Protein AF-A0AAV4WZG4-F1 (afdb_monomer_lite)

pLDDT: mean 72.64, std 18.38, range [31.08, 95.62]

Structure (mmCIF, N/CA/C/O backbone):
data_AF-A0AAV4WZG4-F1
#
_entry.id   AF-A0AAV4WZG4-F1
#
loop_
_atom_site.group_PDB
_atom_site.id
_atom_site.type_symbol
_atom_site.label_atom_id
_atom_site.label_alt_id
_atom_site.label_comp_id
_atom_site.label_asym_id
_atom_site.label_entity_id
_atom_site.label_seq_id
_atom_site.pdbx_PDB_ins_code
_atom_site.Cartn_x
_atom_site.Cartn_y
_atom_site.Cartn_z
_atom_site.occupancy
_atom_site.B_iso_or_equiv
_atom_site.auth_seq_id
_atom_site.auth_comp_id
_atom_site.auth_asym_id
_atom_site.auth_atom_id
_atom_site.pdbx_PDB_model_num
ATOM 1 N N . MET A 1 1 ? 19.952 4.003 -32.902 1.00 40.06 1 MET A N 1
ATOM 2 C CA . MET A 1 1 ? 20.241 5.166 -32.038 1.00 40.06 1 MET A CA 1
ATOM 3 C C . MET A 1 1 ? 19.305 6.278 -32.470 1.00 40.06 1 MET A C 1
ATOM 5 O O . MET A 1 1 ? 19.496 6.815 -33.550 1.00 40.06 1 MET A O 1
ATOM 9 N N . ALA A 1 2 ? 18.246 6.526 -31.706 1.00 31.08 2 ALA A N 1
ATOM 10 C CA . ALA A 1 2 ? 17.351 7.661 -31.895 1.00 31.08 2 ALA A CA 1
ATOM 11 C C . ALA A 1 2 ? 16.872 8.069 -30.500 1.00 31.08 2 ALA A C 1
ATOM 13 O O . ALA A 1 2 ? 16.158 7.316 -29.836 1.00 31.08 2 ALA A O 1
ATOM 14 N N . ASP A 1 3 ? 17.374 9.203 -30.024 1.00 34.75 3 ASP A N 1
ATOM 15 C CA . ASP A 1 3 ? 17.006 9.786 -28.741 1.00 34.75 3 ASP A CA 1
ATOM 16 C C . ASP A 1 3 ? 15.620 10.424 -28.855 1.00 34.75 3 ASP A C 1
ATOM 18 O O . ASP A 1 3 ? 15.398 11.294 -29.696 1.00 34.75 3 ASP A O 1
ATOM 22 N N . ILE A 1 4 ? 14.678 10.001 -28.007 1.00 43.31 4 ILE A N 1
ATOM 23 C CA . ILE A 1 4 ? 13.353 10.620 -27.919 1.00 43.31 4 ILE A CA 1
ATOM 24 C C . ILE A 1 4 ? 13.116 11.092 -26.482 1.00 43.31 4 ILE A C 1
ATOM 26 O O . ILE A 1 4 ? 12.915 10.301 -25.565 1.00 43.31 4 ILE A O 1
ATOM 30 N N . ASN A 1 5 ? 13.201 12.418 -26.361 1.00 34.53 5 ASN A N 1
ATOM 31 C CA . ASN A 1 5 ? 12.658 13.358 -25.379 1.00 34.53 5 ASN A CA 1
ATOM 32 C C . ASN A 1 5 ? 12.366 12.850 -23.948 1.00 34.53 5 ASN A C 1
ATOM 34 O O . ASN A 1 5 ? 11.403 12.128 -23.686 1.00 34.53 5 ASN A O 1
ATOM 38 N N . VAL A 1 6 ? 13.184 13.328 -23.006 1.00 43.62 6 VAL A N 1
ATOM 39 C CA . VAL A 1 6 ? 13.100 13.061 -21.567 1.00 43.62 6 VAL A CA 1
ATOM 40 C C . VAL A 1 6 ? 12.272 14.157 -20.895 1.00 43.62 6 VAL A C 1
ATOM 42 O O . VAL A 1 6 ? 12.759 15.267 -20.698 1.00 43.62 6 VAL A O 1
ATOM 45 N N . ASN A 1 7 ? 11.047 13.839 -20.470 1.00 39.91 7 ASN A N 1
ATOM 46 C CA . ASN A 1 7 ? 10.335 14.681 -19.507 1.00 39.91 7 ASN A CA 1
ATOM 47 C C . ASN A 1 7 ? 10.746 14.286 -18.085 1.00 39.91 7 ASN A C 1
ATOM 49 O O . ASN A 1 7 ? 10.376 13.227 -17.575 1.00 39.91 7 ASN A O 1
ATOM 53 N N . SER A 1 8 ? 11.551 15.153 -17.476 1.00 38.88 8 SER A N 1
ATOM 54 C CA . SER A 1 8 ? 12.049 15.050 -16.106 1.00 38.88 8 SER A CA 1
ATOM 55 C C . SER A 1 8 ? 11.021 15.635 -15.136 1.00 38.88 8 SER A C 1
ATOM 57 O O . SER A 1 8 ? 10.806 16.845 -15.119 1.00 38.88 8 SER A O 1
ATOM 59 N N . TYR A 1 9 ? 10.392 14.804 -14.305 1.00 40.66 9 TYR A N 1
ATOM 60 C CA . TYR A 1 9 ? 9.496 15.272 -13.240 1.00 40.66 9 TYR A CA 1
ATOM 61 C C . TYR A 1 9 ? 10.299 15.431 -11.944 1.00 40.66 9 TYR A C 1
ATOM 63 O O . TYR A 1 9 ? 10.687 14.448 -11.314 1.00 40.66 9 TYR A O 1
ATOM 71 N N . ASN A 1 10 ? 10.568 16.677 -11.551 1.00 39.25 10 ASN A N 1
ATOM 72 C CA . ASN A 1 10 ? 11.223 17.008 -10.287 1.00 39.25 10 ASN A CA 1
ATOM 73 C C . ASN A 1 10 ? 10.174 17.155 -9.181 1.00 39.25 10 ASN A C 1
ATOM 75 O O . ASN A 1 10 ? 9.526 18.193 -9.068 1.00 39.25 10 ASN A O 1
ATOM 79 N N . SER A 1 11 ? 9.987 16.117 -8.364 1.00 34.50 11 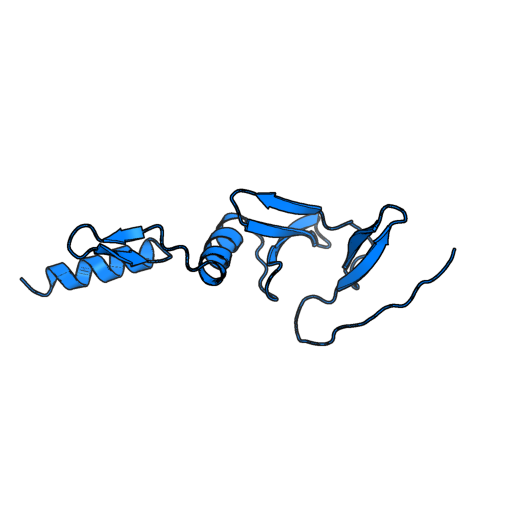SER A N 1
ATOM 80 C CA . SER A 1 11 ? 9.200 16.187 -7.120 1.00 34.50 11 SER A CA 1
ATOM 81 C C . SER A 1 11 ? 9.626 15.089 -6.133 1.00 34.50 11 SER A C 1
ATOM 83 O O . SER A 1 11 ? 8.893 14.133 -5.908 1.00 34.50 11 SER A O 1
ATOM 85 N N . GLY A 1 12 ? 10.837 15.192 -5.569 1.00 39.78 12 GLY A N 1
ATOM 86 C CA . GLY A 1 12 ? 11.216 14.560 -4.289 1.00 39.78 12 GLY A CA 1
ATOM 87 C C . GLY A 1 12 ? 11.048 13.037 -4.127 1.00 39.78 12 GLY A C 1
ATOM 88 O O . GLY A 1 12 ? 10.948 12.564 -2.998 1.00 39.78 12 GLY A O 1
ATOM 89 N N . GLY A 1 13 ? 10.990 12.264 -5.213 1.00 45.06 13 GLY A N 1
ATOM 90 C CA . GLY A 1 13 ? 10.958 10.796 -5.209 1.00 45.06 13 GLY A CA 1
ATOM 91 C C . GLY A 1 13 ? 12.120 10.201 -6.009 1.00 45.06 13 GLY A C 1
ATOM 92 O O . GLY A 1 13 ? 12.843 10.955 -6.664 1.00 45.06 13 GLY A O 1
ATOM 93 N N . PRO A 1 14 ? 12.330 8.869 -5.974 1.00 48.09 14 PRO A N 1
ATOM 94 C CA . PRO A 1 14 ? 13.370 8.232 -6.777 1.00 48.09 14 PRO A CA 1
ATOM 95 C C . PRO A 1 14 ? 13.188 8.610 -8.255 1.00 48.09 14 PRO A C 1
ATOM 97 O O . PRO A 1 14 ? 12.117 8.451 -8.838 1.00 48.09 14 PRO A O 1
ATOM 100 N N . MET A 1 15 ? 14.232 9.211 -8.822 1.00 53.88 15 MET A N 1
ATOM 101 C CA . MET A 1 15 ? 14.191 9.897 -10.110 1.00 53.88 15 MET A CA 1
ATOM 102 C C . MET A 1 15 ? 14.202 8.846 -11.232 1.00 53.88 15 MET A C 1
ATOM 104 O O . MET A 1 15 ? 15.227 8.220 -11.518 1.00 53.88 15 MET A O 1
ATOM 108 N N . PHE A 1 16 ? 13.039 8.616 -11.843 1.00 60.34 16 PHE A N 1
ATOM 109 C CA . PHE A 1 16 ? 12.875 7.688 -12.961 1.00 60.34 16 PHE A CA 1
ATOM 110 C C . PHE A 1 16 ? 12.664 8.457 -14.266 1.00 60.34 16 PHE A C 1
ATOM 112 O O . PHE A 1 16 ? 11.879 9.402 -14.314 1.00 60.34 16 PHE A O 1
ATOM 119 N N . SER A 1 17 ? 13.306 8.017 -15.347 1.00 55.50 17 SER A N 1
ATOM 120 C CA . SER A 1 17 ? 12.924 8.421 -16.707 1.00 55.50 17 SER A CA 1
ATOM 121 C C . SER A 1 17 ? 11.924 7.417 -17.276 1.00 55.50 17 SER A C 1
ATOM 123 O O . SER A 1 17 ? 12.085 6.214 -17.095 1.00 55.50 17 SER A O 1
ATOM 125 N N . ILE A 1 18 ? 10.870 7.889 -17.943 1.00 57.34 18 ILE A N 1
ATOM 126 C CA . ILE A 1 18 ? 9.915 7.013 -18.637 1.00 57.34 18 ILE A CA 1
ATOM 127 C C . ILE A 1 18 ? 10.352 6.906 -20.096 1.00 57.34 18 ILE A C 1
ATOM 129 O O . ILE A 1 18 ? 10.521 7.925 -20.758 1.00 57.34 18 ILE A O 1
ATOM 133 N N . LYS A 1 19 ? 10.514 5.682 -20.594 1.00 59.00 19 LYS A N 1
ATOM 134 C CA . LYS A 1 19 ? 10.762 5.365 -22.004 1.00 59.00 19 LYS A CA 1
ATOM 135 C C . LYS A 1 19 ? 9.593 4.560 -22.562 1.00 59.00 19 LYS A C 1
ATOM 137 O O . LYS A 1 19 ? 8.919 3.848 -21.821 1.00 59.00 19 LYS A O 1
ATOM 142 N N . TYR A 1 20 ? 9.358 4.662 -23.861 1.00 59.19 20 TYR A N 1
ATOM 143 C CA . TYR A 1 20 ? 8.329 3.900 -24.563 1.00 59.19 20 TYR A CA 1
ATOM 144 C C . TYR A 1 20 ? 9.014 2.945 -25.541 1.00 59.19 20 TYR A C 1
ATOM 146 O O . TYR A 1 20 ? 9.891 3.370 -26.291 1.00 59.19 20 TYR A O 1
ATOM 154 N N . LEU A 1 21 ? 8.656 1.662 -25.491 1.00 55.72 21 LEU A N 1
ATOM 155 C CA . LEU A 1 21 ? 9.039 0.674 -26.499 1.00 55.72 21 LEU A CA 1
ATOM 156 C C . LEU A 1 21 ? 8.207 0.865 -27.771 1.00 55.72 21 LEU A C 1
ATOM 158 O O . LEU A 1 21 ? 7.134 1.469 -27.741 1.00 55.72 21 LEU A O 1
ATOM 162 N N . GLU A 1 22 ? 8.690 0.304 -28.878 1.00 66.25 22 GLU A N 1
ATOM 163 C CA . GLU A 1 22 ? 8.023 0.341 -30.188 1.00 66.25 22 GLU A CA 1
ATOM 164 C C . GLU A 1 22 ? 6.634 -0.325 -30.172 1.00 66.25 22 GLU A C 1
ATOM 166 O O . GLU A 1 22 ? 5.764 0.039 -30.954 1.00 66.25 22 GLU A O 1
ATOM 171 N N . ASP A 1 23 ? 6.383 -1.236 -29.225 1.00 66.56 23 ASP A N 1
ATOM 172 C CA . ASP A 1 23 ? 5.077 -1.865 -28.984 1.00 66.56 23 ASP A CA 1
ATOM 173 C C . ASP A 1 23 ? 4.160 -1.046 -28.048 1.00 66.56 23 ASP A C 1
ATOM 175 O O . ASP A 1 23 ? 3.118 -1.528 -27.599 1.00 66.56 23 ASP A O 1
ATOM 179 N N . GLY A 1 24 ? 4.545 0.190 -27.717 1.00 63.50 24 GLY A N 1
ATOM 180 C CA . GLY A 1 24 ? 3.794 1.094 -26.846 1.00 63.50 24 GLY A CA 1
ATOM 181 C C . GLY A 1 24 ? 3.925 0.789 -25.350 1.00 63.50 24 GLY A C 1
ATOM 182 O O . GLY A 1 24 ? 3.296 1.468 -24.526 1.00 63.50 24 GLY A O 1
ATOM 183 N N . LYS A 1 25 ? 4.741 -0.198 -24.951 1.00 51.97 25 LYS A N 1
ATOM 184 C CA . LYS A 1 25 ? 4.968 -0.500 -23.531 1.00 51.97 25 LYS A CA 1
ATOM 185 C C . LYS A 1 25 ? 5.834 0.571 -22.869 1.00 51.97 25 LYS A C 1
ATOM 187 O O . LYS A 1 25 ? 6.893 0.948 -23.364 1.00 51.97 25 LYS A O 1
ATOM 192 N N . LYS A 1 26 ? 5.395 1.031 -21.695 1.00 52.72 26 LYS A N 1
ATOM 193 C CA . LYS A 1 26 ? 6.147 1.964 -20.844 1.00 52.72 26 LYS A CA 1
ATOM 194 C C . LYS A 1 26 ? 7.221 1.218 -20.057 1.00 52.72 26 LYS A C 1
ATOM 196 O O . LYS A 1 26 ? 6.909 0.294 -19.307 1.00 52.72 26 LYS A O 1
ATOM 201 N N . ILE A 1 27 ? 8.458 1.673 -20.178 1.00 52.25 27 ILE A N 1
ATOM 202 C CA . ILE A 1 27 ? 9.609 1.275 -19.369 1.00 52.25 27 ILE A CA 1
ATOM 203 C C . ILE A 1 27 ? 9.948 2.441 -18.444 1.00 52.25 27 ILE A C 1
ATOM 205 O O . ILE A 1 27 ? 9.896 3.593 -18.861 1.00 52.25 27 ILE A O 1
ATOM 209 N N . TYR A 1 28 ? 10.331 2.164 -17.204 1.00 58.38 28 TYR A N 1
ATOM 210 C CA . TYR A 1 28 ? 10.863 3.189 -16.306 1.00 58.38 28 TYR A CA 1
ATOM 211 C C . TYR A 1 28 ? 12.364 2.923 -16.144 1.00 58.38 28 TYR A C 1
ATOM 213 O O . TYR A 1 28 ? 12.783 1.781 -16.095 1.00 58.38 28 TYR A O 1
ATOM 221 N N . CYS A 1 29 ? 13.225 3.922 -16.135 1.00 56.00 29 CYS A N 1
ATOM 222 C CA . CYS A 1 29 ? 14.664 3.721 -15.995 1.00 56.00 29 CYS A CA 1
ATOM 223 C C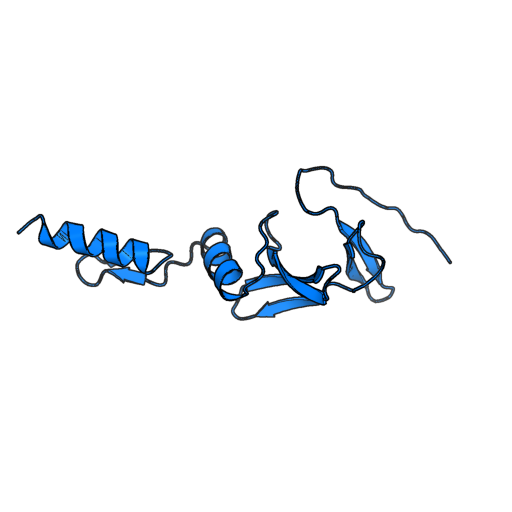 . CYS A 1 29 ? 15.129 4.514 -14.784 1.00 56.00 29 CYS A C 1
ATOM 225 O O . CYS A 1 29 ? 14.912 5.725 -14.721 1.00 56.00 29 CYS A O 1
ATOM 227 N N . CYS A 1 30 ? 15.753 3.833 -13.824 1.00 57.88 30 CYS A N 1
ATOM 228 C CA . CYS A 1 30 ? 16.441 4.498 -12.725 1.00 57.88 30 CYS A CA 1
ATOM 229 C C . CYS A 1 30 ? 17.557 5.377 -13.299 1.00 57.88 30 CYS A C 1
ATOM 231 O O . CYS A 1 30 ? 18.392 4.890 -14.057 1.00 57.88 30 CYS A O 1
ATOM 233 N N . LEU A 1 31 ? 17.574 6.666 -12.950 1.00 56.69 31 LEU A N 1
ATOM 234 C CA . LEU A 1 31 ? 18.596 7.604 -13.430 1.00 56.69 31 LEU A CA 1
ATOM 235 C C . LEU A 1 31 ? 19.972 7.393 -12.770 1.00 56.69 31 LEU A C 1
ATOM 237 O O . LEU A 1 31 ? 20.954 7.974 -13.220 1.00 56.69 31 LEU A O 1
ATOM 241 N N . PHE A 1 32 ? 20.049 6.541 -11.743 1.00 58.16 32 PHE A N 1
ATOM 242 C CA . PHE A 1 32 ? 21.259 6.291 -10.954 1.00 58.16 32 PHE A CA 1
ATOM 243 C C . PHE A 1 32 ? 21.909 4.923 -11.220 1.00 58.16 32 PHE A C 1
ATOM 245 O O . PHE A 1 32 ? 23.093 4.752 -10.946 1.00 58.16 32 PHE A O 1
ATOM 252 N N . CYS A 1 33 ? 21.186 3.956 -11.798 1.00 52.69 33 CYS A N 1
ATOM 253 C CA . CYS A 1 33 ? 21.701 2.604 -12.044 1.00 52.69 33 CYS A CA 1
ATOM 254 C C . CYS A 1 33 ? 21.771 2.315 -13.552 1.00 52.69 33 CYS A C 1
ATOM 256 O O . CYS A 1 33 ? 20.786 2.486 -14.265 1.00 52.69 33 CYS A O 1
ATOM 258 N N . ARG A 1 34 ? 22.910 1.808 -14.051 1.00 51.09 34 ARG A N 1
ATOM 259 C CA . ARG A 1 34 ? 23.085 1.410 -15.467 1.00 51.09 34 ARG A CA 1
ATOM 260 C C . ARG A 1 34 ? 22.248 0.180 -15.893 1.00 51.09 34 ARG A C 1
ATOM 262 O O . ARG A 1 34 ? 22.342 -0.203 -17.054 1.00 51.09 34 ARG A O 1
ATOM 269 N N . TYR A 1 35 ? 21.429 -0.422 -15.014 1.00 49.53 35 TYR A N 1
ATOM 270 C CA . TYR A 1 35 ? 20.603 -1.598 -15.332 1.00 49.53 35 TYR A CA 1
ATOM 271 C C . TYR A 1 35 ? 19.230 -1.691 -14.638 1.00 49.53 35 TYR A C 1
ATOM 273 O O . TYR A 1 35 ? 19.013 -1.227 -13.521 1.00 49.53 35 TYR A O 1
ATOM 281 N N . SER A 1 36 ? 18.389 -2.473 -15.329 1.00 54.62 36 SER A N 1
ATOM 282 C CA . SER A 1 36 ? 17.126 -3.142 -14.981 1.00 54.62 36 SER A CA 1
ATOM 283 C C . SER A 1 36 ? 15.818 -2.408 -15.308 1.00 54.62 36 SER A C 1
ATOM 285 O O . SER A 1 36 ? 15.459 -1.370 -14.758 1.00 54.62 36 SER A O 1
ATOM 287 N N . THR A 1 37 ? 15.098 -3.007 -16.259 1.00 56.69 37 THR A N 1
ATOM 288 C CA . THR A 1 37 ? 13.713 -2.725 -16.625 1.00 56.69 37 THR A CA 1
ATOM 289 C C . THR A 1 37 ? 12.808 -3.021 -15.422 1.00 56.69 37 THR A C 1
ATOM 291 O O . THR A 1 37 ? 12.736 -4.175 -14.995 1.00 56.69 37 THR A O 1
ATOM 294 N N . PRO A 1 38 ? 12.104 -2.033 -14.862 1.00 57.59 38 PRO A N 1
ATOM 295 C CA . PRO A 1 38 ? 11.194 -2.223 -13.758 1.00 57.59 38 PRO A CA 1
ATOM 296 C C . PRO A 1 38 ? 10.054 -3.082 -14.247 1.00 57.59 38 PRO A C 1
ATOM 298 O O . PRO A 1 38 ? 9.328 -2.733 -15.180 1.00 57.59 38 PRO A O 1
ATOM 301 N N . ILE A 1 39 ? 9.896 -4.217 -13.586 1.00 62.56 39 ILE A N 1
ATOM 302 C CA . ILE A 1 39 ? 8.741 -5.065 -13.793 1.00 62.56 39 ILE A CA 1
ATOM 303 C C . ILE A 1 39 ? 7.605 -4.375 -13.050 1.00 62.56 39 ILE A C 1
ATOM 305 O O . ILE A 1 39 ? 7.580 -4.353 -11.816 1.00 62.56 39 ILE A O 1
ATOM 309 N N . LYS A 1 40 ? 6.690 -3.755 -13.800 1.00 64.69 40 LYS A N 1
ATOM 310 C CA . LYS A 1 40 ? 5.408 -3.332 -13.242 1.00 64.69 40 LYS A CA 1
ATOM 311 C C . LYS A 1 40 ? 4.648 -4.605 -12.886 1.00 64.69 40 LYS A C 1
ATOM 313 O O . LYS A 1 40 ? 4.164 -5.304 -13.772 1.00 64.69 40 LYS A O 1
ATOM 318 N N . ALA A 1 41 ? 4.573 -4.905 -11.599 1.00 67.75 41 ALA A N 1
ATOM 319 C CA . ALA A 1 41 ? 3.818 -6.034 -11.090 1.00 67.75 41 ALA A CA 1
ATOM 320 C C . ALA A 1 41 ? 2.434 -5.550 -10.647 1.00 67.75 41 ALA A C 1
ATOM 322 O O . ALA A 1 41 ? 2.289 -4.485 -10.037 1.00 67.75 41 ALA A O 1
ATOM 323 N N . PHE A 1 42 ? 1.416 -6.334 -10.992 1.00 67.56 42 PHE A N 1
ATOM 324 C CA . PHE A 1 42 ? 0.066 -6.181 -10.475 1.00 67.56 42 PHE A CA 1
ATOM 325 C C . PHE A 1 42 ? -0.320 -7.494 -9.811 1.00 67.56 42 PHE A C 1
ATOM 327 O O . PHE A 1 42 ? -0.627 -8.474 -10.484 1.00 67.56 42 PHE A O 1
ATOM 334 N N . GLU A 1 43 ? -0.258 -7.525 -8.487 1.00 70.00 43 GLU A N 1
ATOM 335 C CA . GLU A 1 43 ? -0.585 -8.715 -7.705 1.00 70.00 43 GLU A CA 1
ATOM 336 C C . GLU A 1 43 ? -1.586 -8.330 -6.621 1.00 70.00 43 GLU A C 1
ATOM 338 O O . GLU A 1 43 ? -1.390 -7.346 -5.912 1.00 70.00 43 GLU A O 1
ATOM 343 N N . GLU A 1 44 ? -2.680 -9.087 -6.504 1.00 69.56 44 GLU A N 1
ATOM 344 C CA . GLU A 1 44 ? -3.714 -8.890 -5.471 1.00 69.56 44 GLU A CA 1
ATOM 345 C C . GLU A 1 44 ? -4.323 -7.466 -5.426 1.00 69.56 44 GLU A C 1
ATOM 347 O O . GLU A 1 44 ? -4.794 -6.992 -4.385 1.00 69.56 44 GLU A O 1
ATOM 352 N N . GLY A 1 45 ? -4.325 -6.762 -6.564 1.00 71.75 45 GLY A N 1
ATOM 353 C CA . GLY A 1 45 ? -4.810 -5.384 -6.662 1.00 71.75 45 GLY A CA 1
ATOM 354 C C . GLY A 1 45 ? -3.796 -4.315 -6.248 1.00 71.75 45 GLY A C 1
ATOM 355 O O . GLY A 1 45 ? -4.197 -3.177 -6.026 1.00 71.75 45 GLY A O 1
ATOM 356 N N . ILE A 1 46 ? -2.516 -4.668 -6.115 1.00 78.12 46 ILE A N 1
ATOM 357 C CA . ILE A 1 46 ? -1.422 -3.773 -5.725 1.00 78.12 46 ILE A CA 1
ATOM 358 C C . ILE A 1 46 ? -0.572 -3.510 -6.963 1.00 78.12 46 ILE A C 1
ATOM 360 O O . ILE A 1 46 ? -0.016 -4.446 -7.538 1.00 78.12 46 ILE A O 1
ATOM 364 N N . SER A 1 47 ? -0.451 -2.246 -7.364 1.00 80.31 47 SER A N 1
ATOM 365 C CA . SER A 1 47 ? 0.445 -1.830 -8.443 1.00 80.31 47 SER A CA 1
ATOM 366 C C . SER A 1 47 ? 1.762 -1.307 -7.878 1.00 80.31 47 SER A C 1
ATOM 368 O O . SER A 1 47 ? 1.782 -0.385 -7.059 1.00 80.31 47 SER A O 1
ATOM 370 N N . PHE A 1 48 ? 2.872 -1.897 -8.315 1.00 82.81 48 PHE A N 1
ATOM 371 C CA . PHE A 1 48 ? 4.203 -1.526 -7.843 1.00 82.81 48 PHE A CA 1
ATOM 372 C C . PHE A 1 48 ? 5.295 -1.802 -8.870 1.00 82.81 48 PHE A C 1
ATOM 374 O O . PHE A 1 48 ? 5.099 -2.548 -9.832 1.00 82.81 48 PHE A O 1
ATOM 381 N N . PHE A 1 49 ? 6.455 -1.194 -8.646 1.00 82.38 49 PHE A N 1
ATOM 382 C CA . PHE A 1 49 ? 7.671 -1.460 -9.405 1.00 82.38 49 PHE A CA 1
ATOM 383 C C . PHE A 1 49 ? 8.662 -2.225 -8.535 1.00 82.38 49 PHE A C 1
ATOM 385 O O . PHE A 1 49 ? 8.746 -1.989 -7.330 1.00 82.38 49 PHE A O 1
ATOM 392 N N . VAL A 1 50 ? 9.426 -3.127 -9.143 1.00 81.12 50 VAL A N 1
ATOM 393 C CA . VAL A 1 50 ? 10.552 -3.801 -8.488 1.00 81.12 50 VAL A CA 1
ATOM 394 C C . VAL A 1 50 ? 11.833 -3.396 -9.197 1.00 81.12 50 VAL A C 1
ATOM 396 O O . VAL A 1 50 ? 11.903 -3.487 -10.424 1.00 81.12 50 VAL A O 1
ATOM 399 N N . MET A 1 51 ? 12.831 -2.964 -8.433 1.00 76.75 51 MET A N 1
ATOM 400 C CA . MET A 1 51 ? 14.182 -2.687 -8.932 1.00 76.75 51 MET A CA 1
ATOM 401 C C . MET A 1 51 ? 15.215 -3.344 -8.026 1.00 76.75 51 MET A C 1
ATOM 403 O O . MET A 1 51 ? 14.895 -3.703 -6.896 1.00 76.75 51 MET A O 1
ATOM 407 N N . GLN A 1 52 ? 16.435 -3.523 -8.520 1.00 76.38 52 GLN A N 1
ATOM 408 C CA . GLN A 1 52 ? 17.568 -3.957 -7.706 1.00 76.38 52 GLN A CA 1
ATOM 409 C C . GLN A 1 52 ? 18.471 -2.764 -7.395 1.00 76.38 52 GLN A C 1
ATOM 411 O O . GLN A 1 52 ? 18.675 -1.916 -8.264 1.00 76.38 52 GLN A O 1
ATOM 416 N N . ASP A 1 53 ? 18.983 -2.695 -6.168 1.00 69.12 53 ASP A N 1
ATOM 417 C CA . ASP A 1 53 ? 20.038 -1.748 -5.808 1.00 69.12 53 ASP A CA 1
ATOM 418 C C . ASP A 1 53 ? 21.427 -2.241 -6.259 1.00 69.12 53 ASP A C 1
ATOM 420 O O . ASP A 1 53 ? 21.562 -3.272 -6.924 1.00 69.12 53 ASP A O 1
ATOM 424 N N . GLU A 1 54 ? 22.471 -1.492 -5.905 1.00 74.94 54 GLU A N 1
ATOM 425 C CA . GLU A 1 54 ? 23.864 -1.817 -6.238 1.00 74.94 54 GLU A CA 1
ATOM 426 C C . GLU A 1 54 ? 24.354 -3.153 -5.650 1.00 74.94 54 GLU A C 1
ATOM 428 O O . GLU A 1 54 ? 25.273 -3.760 -6.196 1.00 74.94 54 GLU A O 1
ATOM 433 N N . TYR A 1 55 ? 23.705 -3.650 -4.593 1.00 77.69 55 TYR A N 1
ATOM 434 C CA . TYR A 1 55 ? 24.001 -4.934 -3.954 1.00 77.69 55 TYR A CA 1
ATOM 435 C C . TYR A 1 55 ? 23.110 -6.069 -4.481 1.00 77.69 55 TYR A C 1
ATOM 437 O O . TYR A 1 55 ? 23.166 -7.195 -3.983 1.00 77.69 55 TYR A O 1
ATOM 445 N N . GLY A 1 56 ? 22.261 -5.796 -5.478 1.00 76.69 56 GLY A N 1
ATOM 446 C CA . GLY A 1 56 ? 21.306 -6.760 -6.019 1.00 76.69 56 GLY A CA 1
ATOM 447 C C . GLY A 1 56 ? 20.072 -6.975 -5.135 1.00 76.69 56 GLY A C 1
ATOM 448 O O . GLY A 1 56 ? 19.263 -7.870 -5.425 1.00 76.69 56 GLY A O 1
ATOM 449 N N . ILE A 1 57 ? 19.891 -6.168 -4.085 1.00 81.38 57 ILE A N 1
ATOM 450 C CA . ILE A 1 57 ? 18.739 -6.248 -3.187 1.00 81.38 57 ILE A CA 1
ATOM 451 C C . ILE A 1 57 ? 17.519 -5.710 -3.923 1.00 81.38 57 ILE A C 1
ATOM 453 O O . ILE A 1 57 ? 17.517 -4.604 -4.460 1.00 81.38 57 ILE A O 1
ATOM 457 N N . LYS A 1 58 ? 16.444 -6.500 -3.938 1.00 84.31 58 LYS A N 1
ATOM 458 C CA . LYS A 1 58 ? 15.175 -6.088 -4.541 1.00 84.31 58 LYS A CA 1
ATOM 459 C C . LYS A 1 58 ? 14.472 -5.056 -3.661 1.00 84.31 58 LYS A C 1
ATOM 461 O O . LYS A 1 58 ? 14.126 -5.341 -2.516 1.00 84.31 58 LYS A O 1
ATOM 466 N N . ILE A 1 59 ? 14.190 -3.897 -4.239 1.00 82.12 59 ILE A N 1
ATOM 467 C CA . ILE A 1 59 ? 13.415 -2.812 -3.649 1.00 82.12 59 ILE A CA 1
ATOM 468 C C . ILE A 1 59 ? 12.062 -2.719 -4.358 1.00 82.12 59 ILE A C 1
ATOM 470 O O . ILE A 1 59 ? 11.975 -2.733 -5.588 1.00 82.12 59 ILE A O 1
ATOM 474 N N . TYR A 1 60 ? 10.998 -2.627 -3.566 1.00 85.94 60 TYR A N 1
ATOM 475 C CA . TYR A 1 60 ? 9.614 -2.513 -4.007 1.00 85.94 60 TYR A CA 1
ATOM 476 C C . TYR A 1 60 ? 9.150 -1.060 -3.882 1.00 85.94 60 TYR A C 1
ATOM 478 O O . TYR A 1 60 ? 9.143 -0.508 -2.781 1.00 85.94 60 TYR A O 1
ATOM 486 N N . TYR A 1 61 ? 8.722 -0.454 -4.985 1.00 82.88 61 TYR A N 1
ATOM 487 C CA . TYR A 1 61 ? 8.302 0.946 -5.067 1.00 82.88 61 TYR A CA 1
ATOM 488 C C . TYR A 1 61 ? 6.802 1.054 -5.307 1.00 82.88 61 TYR A C 1
ATOM 490 O O . TYR A 1 61 ? 6.251 0.374 -6.175 1.00 82.88 61 TYR A O 1
ATOM 498 N N . CYS A 1 62 ? 6.145 1.945 -4.573 1.00 82.75 62 CYS A N 1
ATOM 499 C CA . CYS A 1 62 ? 4.745 2.269 -4.802 1.00 82.75 62 CYS A CA 1
ATOM 500 C C . CYS A 1 62 ? 4.573 2.971 -6.154 1.00 82.75 62 CYS A C 1
ATOM 502 O O . CYS A 1 62 ? 5.349 3.852 -6.510 1.00 82.75 62 CYS A O 1
ATOM 504 N N . SER A 1 63 ? 3.535 2.608 -6.912 1.00 81.81 63 SER A N 1
ATOM 505 C CA . SER A 1 63 ? 3.225 3.307 -8.166 1.00 81.81 63 SER A CA 1
ATOM 506 C C . SER A 1 63 ? 2.520 4.649 -7.972 1.00 81.81 63 SER A C 1
ATOM 508 O O . SER A 1 63 ? 2.412 5.411 -8.927 1.00 81.81 63 SER A O 1
ATOM 510 N N . ASN A 1 64 ? 1.992 4.908 -6.772 1.00 82.06 64 ASN A N 1
ATOM 511 C CA . ASN A 1 64 ? 1.115 6.048 -6.492 1.00 82.06 64 ASN A CA 1
ATOM 512 C C . ASN A 1 64 ? 1.810 7.148 -5.676 1.00 82.06 64 ASN A C 1
ATOM 514 O O . ASN A 1 64 ? 1.263 8.240 -5.544 1.00 82.06 64 ASN A O 1
ATOM 518 N N . CYS A 1 65 ? 2.985 6.873 -5.103 1.00 79.94 65 CYS A N 1
ATOM 519 C CA . CYS A 1 65 ? 3.779 7.845 -4.357 1.00 79.94 65 CYS A CA 1
ATOM 520 C C . CYS A 1 65 ? 5.251 7.409 -4.266 1.00 79.94 65 CYS A C 1
ATOM 522 O O . CYS A 1 65 ? 5.615 6.322 -4.704 1.00 79.94 65 CYS A O 1
ATOM 524 N N . SER A 1 66 ? 6.091 8.231 -3.637 1.00 80.56 66 SER A N 1
ATOM 525 C CA . SER A 1 66 ? 7.531 7.980 -3.478 1.00 80.56 66 SER A CA 1
ATOM 526 C C . SER A 1 66 ? 7.893 6.908 -2.439 1.00 80.56 66 SER A C 1
ATOM 528 O O . SER A 1 66 ? 9.070 6.737 -2.132 1.00 80.56 66 SER A O 1
ATOM 530 N N . TYR A 1 67 ? 6.918 6.202 -1.856 1.00 81.50 67 TYR A N 1
ATOM 531 C CA . TYR A 1 67 ? 7.194 5.170 -0.859 1.00 81.50 67 TYR A CA 1
ATOM 532 C C . TYR A 1 67 ? 7.885 3.955 -1.484 1.00 81.50 67 TYR A C 1
ATOM 534 O O . TYR A 1 67 ? 7.459 3.438 -2.519 1.00 81.50 67 TYR A O 1
ATOM 542 N N . SER A 1 68 ? 8.900 3.440 -0.795 1.00 83.94 68 SER A N 1
ATOM 543 C CA . SER A 1 68 ? 9.591 2.209 -1.158 1.00 83.94 68 SER A CA 1
ATOM 544 C C . SER A 1 68 ? 9.906 1.358 0.066 1.00 83.94 68 SER A C 1
ATOM 546 O O . SER A 1 68 ? 10.066 1.869 1.175 1.00 83.94 68 SER A O 1
ATOM 548 N N . SER A 1 69 ? 10.027 0.049 -0.129 1.00 85.12 69 SER A N 1
ATOM 549 C CA . SER A 1 69 ? 10.432 -0.885 0.919 1.00 85.12 69 SER A CA 1
ATOM 550 C C . SER A 1 69 ? 11.233 -2.049 0.348 1.00 85.12 69 SER A C 1
ATOM 552 O O . SER A 1 69 ? 11.002 -2.474 -0.778 1.00 85.12 69 SER A O 1
ATOM 554 N N . GLN A 1 70 ? 12.125 -2.622 1.152 1.00 86.56 70 GLN A N 1
ATOM 555 C CA . GLN A 1 70 ? 12.802 -3.889 0.847 1.00 86.56 70 GLN A CA 1
ATOM 556 C C . GLN A 1 70 ? 11.853 -5.097 0.927 1.00 86.56 70 GLN A C 1
ATOM 558 O O . GLN A 1 70 ? 12.163 -6.173 0.422 1.00 86.56 70 GLN A O 1
ATOM 563 N N . TYR A 1 71 ? 10.676 -4.934 1.543 1.00 87.38 71 TYR A N 1
ATOM 564 C CA . TYR A 1 71 ? 9.742 -6.029 1.783 1.00 87.38 71 TYR A CA 1
ATOM 565 C C . TYR A 1 71 ? 8.387 -5.796 1.117 1.00 87.38 71 TYR A C 1
ATOM 567 O O . TYR A 1 71 ? 7.709 -4.792 1.355 1.00 87.38 71 TYR A O 1
ATOM 575 N N . LYS A 1 72 ? 7.923 -6.799 0.364 1.00 87.62 72 LYS A N 1
ATOM 576 C CA . LYS A 1 72 ? 6.615 -6.783 -0.310 1.00 87.62 72 LYS A CA 1
ATOM 577 C C . LYS A 1 72 ? 5.444 -6.556 0.656 1.00 87.62 72 LYS A C 1
ATOM 579 O O . LYS A 1 72 ? 4.523 -5.810 0.340 1.00 87.62 72 LYS A O 1
ATOM 584 N N . HIS A 1 73 ? 5.469 -7.156 1.850 1.00 87.44 73 HIS A N 1
ATOM 585 C CA . HIS A 1 73 ? 4.377 -7.012 2.824 1.00 87.44 73 HIS A CA 1
ATOM 586 C C . HIS A 1 73 ? 4.262 -5.581 3.387 1.00 87.44 73 HIS A C 1
ATOM 588 O O . HIS A 1 73 ? 3.158 -5.118 3.674 1.00 87.44 73 HIS A O 1
ATOM 594 N N . CYS A 1 74 ? 5.378 -4.851 3.496 1.00 90.62 74 CYS A N 1
ATOM 595 C CA . CYS A 1 74 ? 5.377 -3.437 3.873 1.00 90.62 74 CYS A CA 1
ATOM 596 C C . CYS A 1 74 ? 4.733 -2.577 2.786 1.00 90.62 74 CYS A C 1
ATOM 598 O O . CYS A 1 74 ? 3.896 -1.730 3.097 1.00 90.62 74 CYS A O 1
ATOM 600 N N . LEU A 1 75 ? 5.068 -2.842 1.520 1.00 88.50 75 LEU A N 1
ATOM 601 C CA . LEU A 1 75 ? 4.447 -2.178 0.380 1.00 88.50 75 LEU A CA 1
ATOM 602 C C . LEU A 1 75 ? 2.942 -2.476 0.291 1.00 88.50 75 LEU A C 1
ATOM 604 O O . LEU A 1 75 ? 2.162 -1.554 0.087 1.00 88.50 75 LEU A O 1
ATOM 608 N N . LYS A 1 76 ? 2.519 -3.729 0.504 1.00 88.75 76 LYS A N 1
ATOM 609 C CA . LYS A 1 76 ? 1.096 -4.114 0.550 1.00 88.75 76 LYS A CA 1
ATOM 610 C C . LYS A 1 76 ? 0.328 -3.313 1.601 1.00 88.75 76 LYS A C 1
ATOM 612 O O . LYS A 1 76 ? -0.648 -2.649 1.272 1.00 88.75 76 LYS A O 1
ATOM 617 N N . ARG A 1 77 ? 0.836 -3.290 2.837 1.00 87.69 77 ARG A N 1
ATOM 618 C CA . ARG A 1 77 ? 0.255 -2.505 3.938 1.00 87.69 77 ARG A CA 1
ATOM 619 C C . ARG A 1 77 ? 0.212 -1.008 3.631 1.00 87.69 77 ARG A C 1
ATOM 621 O O . ARG A 1 77 ? -0.725 -0.325 4.027 1.00 87.69 77 ARG A O 1
ATOM 628 N N . HIS A 1 78 ? 1.236 -0.489 2.960 1.00 89.12 78 HIS A N 1
ATOM 629 C CA . HIS A 1 78 ? 1.241 0.891 2.491 1.00 89.12 78 HIS A CA 1
ATOM 630 C C . HIS A 1 78 ? 0.157 1.124 1.423 1.00 89.12 78 HIS A C 1
ATOM 632 O O . HIS A 1 78 ? -0.570 2.109 1.495 1.00 89.12 78 HIS A O 1
ATOM 638 N N . PHE A 1 79 ? -0.014 0.203 0.473 1.00 87.62 79 PHE A N 1
ATOM 639 C CA . PHE A 1 79 ? -1.006 0.313 -0.598 1.00 87.62 79 PHE A CA 1
ATOM 640 C C . PHE A 1 79 ? -2.459 0.235 -0.097 1.00 87.62 79 PHE A C 1
ATOM 64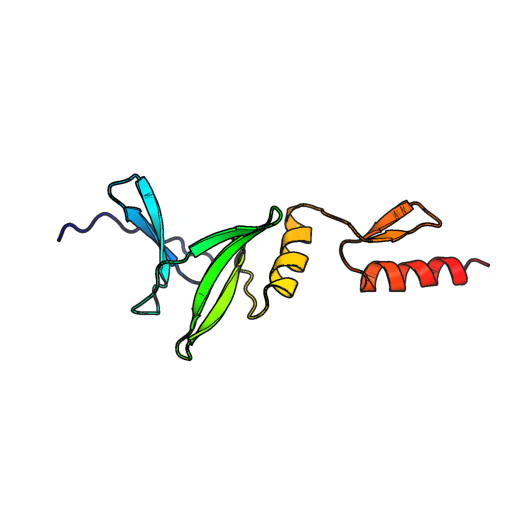2 O O . PHE A 1 79 ? -3.357 0.845 -0.684 1.00 87.62 79 PHE A O 1
ATOM 649 N N . ASP A 1 80 ? -2.700 -0.440 1.029 1.00 87.44 80 ASP A N 1
ATOM 650 C CA . ASP A 1 80 ? -4.000 -0.413 1.712 1.00 87.44 80 ASP A CA 1
ATOM 651 C C . ASP A 1 80 ? -4.411 1.018 2.117 1.00 87.44 80 ASP A C 1
ATOM 653 O O . ASP A 1 80 ? -5.601 1.334 2.138 1.00 87.44 80 ASP A O 1
ATOM 657 N N . LEU A 1 81 ? -3.446 1.924 2.343 1.00 86.00 81 LEU A N 1
ATOM 658 C CA . LEU A 1 81 ? -3.718 3.343 2.611 1.00 86.00 81 LEU A CA 1
ATOM 659 C C . LEU A 1 81 ? -4.219 4.086 1.367 1.00 86.00 81 LEU A C 1
ATOM 661 O O . LEU A 1 81 ? -5.073 4.959 1.488 1.00 86.00 81 LEU A O 1
ATOM 665 N N 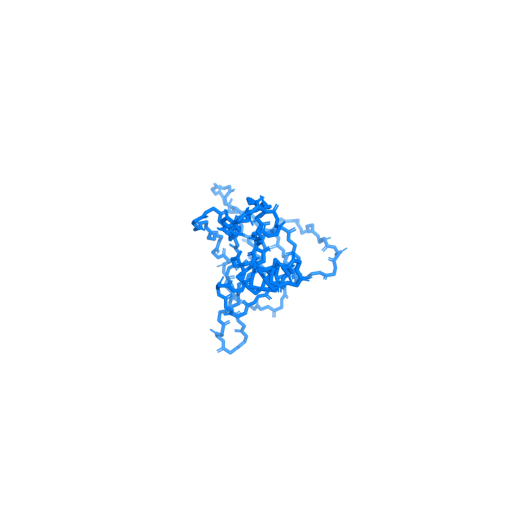. HIS A 1 82 ? -3.727 3.732 0.176 1.00 86.50 82 HIS A N 1
ATOM 666 C CA . HIS A 1 82 ? -4.201 4.317 -1.081 1.00 86.50 82 HIS A CA 1
ATOM 667 C C . HIS A 1 82 ? -5.592 3.815 -1.464 1.00 86.50 82 HIS A C 1
ATOM 669 O O . HIS A 1 82 ? -6.418 4.580 -1.949 1.00 86.50 82 HIS A O 1
ATOM 675 N N . THR A 1 83 ? -5.850 2.525 -1.255 1.00 86.06 83 THR A N 1
ATOM 676 C CA . THR A 1 83 ? -7.129 1.897 -1.626 1.00 86.06 83 THR A CA 1
ATOM 677 C C . THR A 1 83 ? -8.205 2.046 -0.555 1.00 86.06 83 THR A C 1
ATOM 679 O O . THR A 1 83 ? -9.358 1.696 -0.792 1.00 86.06 83 THR A O 1
ATOM 682 N N . GLY A 1 84 ? -7.840 2.521 0.639 1.00 86.56 84 GLY A N 1
ATOM 683 C CA . GLY A 1 84 ? -8.736 2.568 1.790 1.00 86.56 84 GLY A CA 1
ATOM 684 C C . GLY A 1 84 ? -9.147 1.181 2.294 1.00 86.56 84 GLY A C 1
ATOM 685 O O . GLY A 1 84 ? -10.099 1.080 3.072 1.00 86.56 84 GLY A O 1
ATOM 686 N N . LYS A 1 85 ? -8.455 0.113 1.869 1.00 86.69 85 LYS A N 1
ATOM 687 C CA . LYS A 1 85 ? -8.716 -1.251 2.331 1.00 86.69 85 LYS A CA 1
ATOM 688 C C . LYS A 1 85 ? -8.485 -1.330 3.838 1.00 86.69 85 LYS A C 1
ATOM 690 O O . LYS A 1 85 ? -7.440 -0.956 4.365 1.00 86.69 85 LYS A O 1
ATOM 695 N N . LYS A 1 86 ? -9.492 -1.837 4.546 1.00 88.44 86 LYS A N 1
ATOM 696 C CA . LYS A 1 86 ? -9.478 -2.006 6.001 1.00 88.44 86 LYS A CA 1
ATOM 697 C C . LYS A 1 86 ? -9.875 -3.440 6.351 1.00 88.44 86 LYS A C 1
ATOM 699 O O . LYS A 1 86 ? -11.003 -3.663 6.780 1.00 88.44 86 LYS A O 1
ATOM 704 N N . PRO A 1 87 ? -8.986 -4.423 6.123 1.00 86.44 87 PRO A N 1
ATOM 705 C CA . PRO A 1 87 ? -9.334 -5.834 6.275 1.00 86.44 87 PRO A CA 1
ATOM 706 C C . PRO A 1 87 ? -9.578 -6.239 7.736 1.00 86.44 87 PRO A C 1
ATOM 708 O O . PRO A 1 87 ? -10.203 -7.263 7.992 1.00 86.44 87 PRO A O 1
ATOM 711 N N . TYR A 1 88 ? -9.114 -5.446 8.706 1.00 92.12 88 TYR A N 1
ATOM 712 C CA . TYR A 1 88 ? -9.219 -5.774 10.125 1.00 92.12 88 TYR A CA 1
ATOM 713 C C . TYR A 1 88 ? -10.466 -5.130 10.730 1.00 92.12 88 TYR A C 1
ATOM 715 O O . TYR A 1 88 ? -10.434 -3.968 11.134 1.00 92.12 88 TYR A O 1
ATOM 723 N N . LYS A 1 89 ? -11.570 -5.875 10.792 1.00 95.12 89 LYS A N 1
ATOM 724 C CA . LYS A 1 89 ? -12.835 -5.419 11.380 1.00 95.12 89 LYS A CA 1
ATOM 725 C C . LYS A 1 89 ? -12.917 -5.768 12.869 1.00 95.12 89 LYS A C 1
ATOM 727 O O . LYS A 1 89 ? -12.457 -6.816 13.304 1.00 95.12 89 LYS A O 1
ATOM 732 N N . CYS A 1 90 ? -13.487 -4.867 13.658 1.00 95.62 90 CYS A N 1
ATOM 733 C CA . CYS A 1 90 ? -13.854 -5.113 15.043 1.00 95.62 90 CYS A CA 1
ATOM 734 C C . CYS A 1 90 ? -15.222 -5.785 15.096 1.00 95.62 90 CYS A C 1
ATOM 736 O O . CYS A 1 90 ? -16.204 -5.220 14.618 1.00 95.62 90 CYS A O 1
ATOM 738 N N . ASP A 1 91 ? -15.282 -6.957 15.717 1.00 92.81 91 ASP A N 1
ATOM 739 C CA . ASP A 1 91 ? -16.509 -7.752 15.805 1.00 92.81 91 ASP A CA 1
ATOM 740 C C . ASP A 1 91 ? -17.559 -7.097 16.714 1.00 92.81 91 ASP A C 1
ATOM 742 O O . ASP A 1 91 ? -18.750 -7.182 16.443 1.00 92.81 91 ASP A O 1
ATOM 746 N N . SER A 1 92 ? -17.122 -6.362 17.743 1.00 91.38 92 SER A N 1
ATOM 747 C CA . SER A 1 92 ? -18.009 -5.732 18.729 1.00 91.38 92 SER A CA 1
ATOM 748 C C . SER A 1 92 ? -18.731 -4.485 18.208 1.00 91.38 92 SER A C 1
ATOM 750 O O . SER A 1 92 ? -19.862 -4.228 18.595 1.00 91.38 92 SER A O 1
ATOM 752 N N . CYS A 1 93 ? -18.091 -3.676 17.354 1.00 94.75 93 CYS A N 1
ATOM 753 C CA . CYS A 1 93 ? -18.647 -2.383 16.916 1.00 94.75 93 CYS A CA 1
ATOM 754 C C . CYS A 1 93 ? -18.608 -2.155 15.397 1.00 94.75 93 CYS A C 1
ATOM 756 O O . CYS A 1 93 ? -18.973 -1.086 14.913 1.00 94.75 93 CYS A O 1
ATOM 758 N N . GLY A 1 94 ? -18.098 -3.117 14.629 1.00 92.75 94 GLY A N 1
ATOM 759 C CA . GLY A 1 94 ? -18.006 -3.049 13.172 1.00 92.75 94 GLY A CA 1
ATOM 760 C C . GLY A 1 94 ? -16.935 -2.106 12.608 1.00 92.75 94 GLY A C 1
ATOM 761 O O . GLY A 1 94 ? -16.735 -2.093 11.390 1.00 92.75 94 GLY A O 1
ATOM 762 N N . LYS A 1 95 ? -16.214 -1.340 13.444 1.00 93.56 95 LYS A N 1
ATOM 763 C CA . LYS A 1 95 ? -15.139 -0.441 12.984 1.00 93.56 95 LYS A CA 1
ATOM 764 C C . LYS A 1 95 ? -14.010 -1.231 12.331 1.00 93.56 95 LYS A C 1
ATOM 766 O O . LYS A 1 95 ? -13.561 -2.234 12.871 1.00 93.56 95 LYS A O 1
ATOM 771 N N . SER A 1 96 ? -13.540 -0.760 11.179 1.00 93.81 96 SER A N 1
ATOM 772 C CA . SER A 1 96 ? -12.501 -1.433 10.392 1.00 93.81 96 SER A CA 1
ATOM 773 C C . SER A 1 96 ? -11.194 -0.640 10.371 1.00 93.81 96 SER A C 1
ATOM 775 O O . SER A 1 96 ? -11.203 0.593 10.373 1.00 93.81 96 SER A O 1
ATOM 777 N N . PHE A 1 97 ? -10.068 -1.350 10.325 1.00 91.19 97 PHE A N 1
ATOM 778 C CA . PHE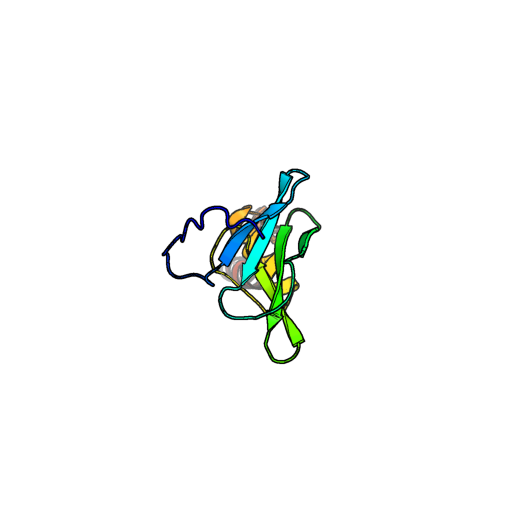 A 1 97 ? -8.709 -0.820 10.405 1.00 91.19 97 PHE A CA 1
ATOM 779 C C . PHE A 1 97 ? -7.839 -1.384 9.277 1.00 91.19 97 PHE A C 1
ATOM 781 O O . PHE A 1 97 ? -8.031 -2.512 8.826 1.00 91.19 97 PHE A O 1
ATOM 788 N N . ALA A 1 98 ? -6.855 -0.597 8.833 1.00 88.31 98 ALA A N 1
ATOM 789 C CA . ALA A 1 98 ? -5.893 -1.011 7.807 1.00 88.31 98 ALA A CA 1
ATOM 790 C C . ALA A 1 98 ? -4.801 -1.949 8.354 1.00 88.31 98 ALA A C 1
ATOM 792 O O . ALA A 1 98 ? -4.131 -2.635 7.592 1.00 88.31 98 ALA A O 1
ATOM 793 N N . GLN A 1 99 ? -4.605 -1.998 9.678 1.00 89.62 99 GLN A N 1
ATOM 794 C CA . GLN A 1 99 ? -3.556 -2.796 10.319 1.00 89.62 99 GLN A CA 1
ATOM 795 C C . GLN A 1 99 ? -4.082 -3.524 11.557 1.00 89.62 99 GLN A C 1
ATOM 797 O O . GLN A 1 99 ? -4.887 -2.972 12.311 1.00 89.62 99 GLN A O 1
ATOM 802 N N . ASN A 1 100 ? -3.553 -4.728 11.809 1.00 91.44 100 ASN A N 1
ATOM 803 C CA . ASN A 1 100 ? -3.903 -5.528 12.984 1.00 91.44 100 ASN A CA 1
ATOM 804 C C . ASN A 1 100 ? -3.545 -4.820 14.301 1.00 91.44 100 ASN A C 1
ATOM 806 O O . ASN A 1 100 ? -4.315 -4.853 15.251 1.00 91.44 100 ASN A O 1
ATOM 810 N N . SER A 1 101 ? -2.406 -4.122 14.350 1.00 91.81 101 SER A N 1
ATOM 811 C CA . SER A 1 101 ? -2.005 -3.317 15.514 1.00 91.81 101 SER A CA 1
ATOM 812 C C . SER A 1 101 ? -3.048 -2.251 15.866 1.00 91.81 101 SER A C 1
ATOM 814 O O . SER A 1 101 ? -3.374 -2.077 17.039 1.00 91.81 101 SER A O 1
ATOM 816 N N . GLY A 1 102 ? -3.624 -1.595 14.852 1.00 92.62 102 GLY A N 1
ATOM 817 C CA . GLY A 1 102 ? -4.704 -0.623 15.021 1.00 92.62 102 GLY A CA 1
ATOM 818 C C . GLY A 1 102 ? -5.981 -1.258 15.572 1.00 92.62 102 GLY A C 1
ATOM 819 O O . GLY A 1 102 ? -6.564 -0.730 16.517 1.00 92.62 102 GLY A O 1
ATOM 820 N N . LEU A 1 103 ? -6.375 -2.427 15.052 1.00 94.94 103 LEU A N 1
ATOM 821 C CA . LEU A 1 103 ? -7.499 -3.190 15.603 1.00 94.94 103 LEU A CA 1
ATOM 822 C C . LEU A 1 103 ? -7.232 -3.624 17.051 1.00 94.94 103 LEU A C 1
ATOM 824 O O . LEU A 1 103 ? -8.105 -3.479 17.899 1.00 94.94 103 LEU A O 1
ATOM 828 N N . TYR A 1 104 ? -6.039 -4.136 17.352 1.00 94.38 104 TYR A N 1
ATOM 829 C CA . TYR A 1 104 ? -5.669 -4.582 18.695 1.00 94.38 104 TYR A CA 1
ATOM 830 C C . TYR A 1 104 ? -5.725 -3.437 19.711 1.00 94.38 104 TYR A C 1
ATOM 832 O O . TYR A 1 104 ? -6.318 -3.585 20.780 1.00 94.38 104 TYR A O 1
ATOM 840 N N . GLN A 1 105 ? -5.170 -2.272 19.368 1.00 94.56 105 GLN A N 1
ATOM 841 C CA . GLN A 1 105 ? -5.251 -1.088 20.221 1.00 94.56 105 GLN A CA 1
ATOM 842 C C . GLN A 1 105 ? -6.697 -0.611 20.386 1.00 94.56 105 GLN A C 1
ATOM 844 O O . GLN A 1 105 ? -7.093 -0.245 21.491 1.00 94.56 105 GLN A O 1
ATOM 849 N N . HIS A 1 106 ? -7.498 -0.667 19.322 1.00 94.12 106 HIS A N 1
ATOM 850 C CA . HIS A 1 106 ? -8.919 -0.356 19.399 1.00 94.12 106 HIS A CA 1
ATOM 851 C C . HIS A 1 106 ? -9.687 -1.331 20.298 1.00 94.12 106 HIS A C 1
ATOM 853 O O . HIS A 1 106 ? -10.499 -0.888 21.098 1.00 94.12 106 HIS A O 1
ATOM 859 N N . LYS A 1 107 ? -9.423 -2.642 20.239 1.00 94.12 107 LYS A N 1
ATOM 860 C CA . LYS A 1 107 ? -10.116 -3.623 21.094 1.00 94.12 107 LYS A CA 1
ATOM 861 C C . LYS A 1 107 ? -9.954 -3.304 22.586 1.00 94.12 107 LYS A C 1
ATOM 863 O O . LYS A 1 107 ? -10.903 -3.471 23.343 1.00 94.12 107 LYS A O 1
ATOM 868 N N . LYS A 1 108 ? -8.813 -2.734 22.992 1.00 93.50 108 LYS A N 1
ATOM 869 C CA . LYS A 1 108 ? -8.581 -2.278 24.375 1.00 93.50 108 LYS A CA 1
ATOM 870 C C . LYS A 1 108 ? -9.494 -1.131 24.821 1.00 93.50 108 LYS A C 1
ATOM 872 O O . LYS A 1 108 ? -9.606 -0.908 26.019 1.00 93.50 108 LYS A O 1
ATOM 877 N N . THR A 1 109 ? -10.106 -0.378 23.904 1.00 92.44 109 THR A N 1
ATOM 878 C CA . THR A 1 109 ? -11.054 0.685 24.279 1.00 92.44 109 THR A CA 1
ATOM 879 C C . THR A 1 109 ? -12.398 0.124 24.717 1.00 92.44 109 THR A C 1
ATOM 881 O O . THR A 1 109 ? -13.091 0.782 25.478 1.00 92.44 109 THR A O 1
ATOM 884 N N . HIS A 1 110 ? -12.763 -1.077 24.260 1.00 88.81 110 HIS A N 1
ATOM 885 C CA . HIS A 1 110 ? -13.996 -1.738 24.694 1.00 88.81 110 HIS A CA 1
ATOM 886 C C . HIS A 1 110 ? -13.872 -2.236 26.133 1.00 88.81 110 HIS A C 1
ATOM 888 O O . HIS A 1 110 ? -14.752 -1.974 26.934 1.00 88.81 110 HIS A O 1
ATOM 894 N N . SER A 1 111 ? -12.721 -2.805 26.499 1.00 80.06 111 SER A N 1
ATOM 895 C CA . SER A 1 111 ? -12.440 -3.273 27.867 1.00 80.06 111 SER A CA 1
ATOM 896 C C . SER A 1 111 ? -12.268 -2.163 28.913 1.00 80.06 111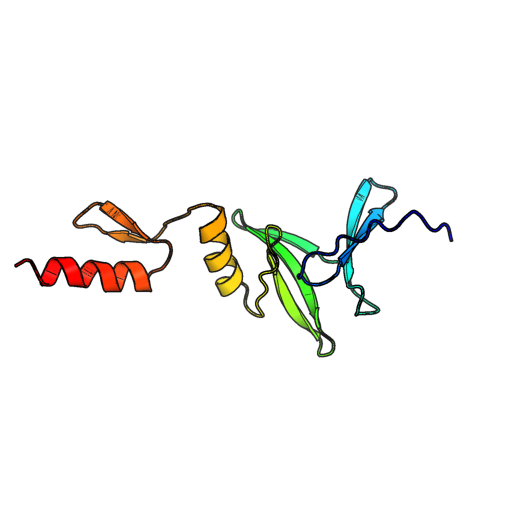 SER A C 1
ATOM 898 O O . SER A 1 111 ? -12.069 -2.464 30.081 1.00 80.06 111 SER A O 1
ATOM 900 N N . LYS A 1 112 ? -12.250 -0.884 28.512 1.00 65.75 112 LYS A N 1
ATOM 901 C CA . LYS A 1 112 ? -12.190 0.265 29.438 1.00 65.75 112 LYS A CA 1
ATOM 902 C C . LYS A 1 112 ? -13.561 0.892 29.711 1.00 65.75 112 LYS A C 1
ATOM 904 O O . LYS A 1 112 ? -13.632 1.812 30.516 1.00 65.75 112 LYS A O 1
ATOM 909 N N . ASN A 1 113 ? -14.600 0.427 29.019 1.00 57.69 113 ASN A N 1
ATOM 910 C CA . ASN A 1 113 ? -15.974 0.909 29.146 1.00 57.69 113 ASN A CA 1
ATOM 911 C C . ASN A 1 113 ? -16.903 -0.150 29.779 1.00 57.69 113 ASN A C 1
ATOM 913 O O . ASN A 1 113 ? -18.113 -0.079 29.574 1.00 57.69 113 ASN A O 1
ATOM 917 N N . GLU A 1 114 ? -16.344 -1.118 30.512 1.00 46.78 114 GLU A N 1
ATOM 918 C CA . GLU A 1 114 ? -17.081 -2.059 31.372 1.00 46.78 114 GLU A CA 1
ATOM 919 C C . GLU A 1 114 ? -16.891 -1.691 32.845 1.00 46.78 114 GLU A C 1
ATOM 921 O O . GLU A 1 114 ? -15.733 -1.393 33.226 1.00 46.78 114 GLU A O 1
#

Organism: NCBI:txid1538125

Secondary structure (DSSP, 8-state):
----------SSS--EEEEE-TTS-EEEEESS-S----EEEEETTEEEEEEE-TT--EEEEESSSS-EESSHHHHHHHHHHHHT---EE-TTT--EESSHHHHHHHHHHHTT--

InterPro domains:
  IPR013087 Zinc finger C2H2-type [PF00096] (88-110)
  IPR013087 Zinc finger C2H2-type [PS00028] (90-110)
  IPR013087 Zinc finger C2H2-type [PS50157] (60-87)
  IPR013087 Zinc finger C2H2-type [PS50157] (88-114)
  IPR013087 Zinc finger C2H2-type [SM00355] (60-82)
  IPR013087 Zinc finger C2H2-type [SM00355] (88-110)
  IPR036236 Zinc finger C2H2 superfamily [SSF57667] (58-110)

Sequence (114 aa):
MADINVNSYNSGGPMFSIKYLEDGKKIYCCLFCRYSTPIKAFEEGISFFVMQDEYGIKIYYCSNCSYSSQYKHCLKRHFDLHTGKKPYKCDSCGKSFAQNSGLYQHKKTHSKNE

Radius of gyration: 19.44 Å; chains: 1; bounding box: 43×26×63 Å

Foldseek 3Di:
DDDDDWDWDDDPAQTWTWDADPVRDIWTHRPPDPDDTWDQDQDPNATWTWDADPVRQIKIAHPPDRDIDSDPVVSVLVVCVVVVDFPAADPVPRDGHSDPVVNVVVVVVVVVVD